Protein AF-A0A820L283-F1 (afdb_monomer)

Radius of gyration: 15.24 Å; Cα contacts (8 Å, |Δi|>4): 46; chains: 1; bounding box: 32×28×45 Å

Organism: NCBI:txid433720

Solvent-accessible surface area (backbone atoms only — not comparable to full-atom values): 4098 Å² total; per-residue (Å²): 128,76,80,70,68,66,63,62,73,70,63,71,69,55,78,92,44,66,42,71,20,84,69,55,73,46,79,39,56,41,84,72,42,50,67,44,52,76,75,30,99,71,61,77,67,67,84,58,84,66,62,27,72,59,56,65,55,64,74,70,74,127

pLDDT: mean 72.22, std 17.58, range [42.38, 90.25]

Nearest PDB structures (foldseek):
  8tzv-assembly1_B  TM=8.949E-01  e=9.362E-04  Homo sapiens
  5vo0-assembly1_D  TM=4.779E-01  e=3.344E+00  Danio rerio

Secondary structure (DSSP, 8-state):
--SSTTHHHHSTTSSS-EEE-TTT--EEEHHHHHHHHHH-SS------SSSSHHHHHHTT--

Structure (mmCIF, N/CA/C/O backbone):
data_AF-A0A820L283-F1
#
_entry.id   AF-A0A820L283-F1
#
loop_
_atom_site.group_PDB
_atom_site.id
_atom_site.type_symbol
_atom_site.label_atom_id
_atom_site.label_alt_id
_atom_site.label_comp_id
_atom_site.label_asym_id
_atom_site.label_entity_id
_atom_site.label_seq_id
_atom_site.pdbx_PDB_ins_code
_atom_site.Cartn_x
_atom_site.Cartn_y
_atom_site.Cartn_z
_atom_site.occupancy
_atom_site.B_iso_or_equiv
_atom_site.auth_seq_id
_atom_site.auth_comp_id
_atom_site.auth_asym_id
_atom_site.auth_atom_id
_atom_site.pdbx_PDB_model_num
ATOM 1 N N . ALA A 1 1 ? -1.183 4.019 26.551 1.00 44.00 1 ALA A N 1
ATOM 2 C CA . ALA A 1 1 ? -2.514 4.324 25.989 1.00 44.00 1 ALA A CA 1
ATOM 3 C C . ALA A 1 1 ? -2.547 5.658 25.235 1.00 44.00 1 ALA A C 1
ATOM 5 O O . ALA A 1 1 ? -3.090 5.662 24.154 1.00 44.00 1 ALA A O 1
ATOM 6 N N . ALA A 1 2 ? -1.910 6.739 25.706 1.00 42.38 2 ALA A N 1
ATOM 7 C CA . ALA A 1 2 ? -2.050 8.066 25.075 1.00 42.38 2 ALA A CA 1
ATOM 8 C C . ALA A 1 2 ? -0.996 8.454 24.004 1.00 42.38 2 ALA A C 1
ATOM 10 O O . ALA A 1 2 ? -1.088 9.526 23.416 1.00 42.38 2 ALA A O 1
ATOM 11 N N . LEU A 1 3 ? 0.028 7.627 23.744 1.00 46.38 3 LEU A N 1
ATOM 12 C CA . LEU A 1 3 ? 1.126 7.992 22.825 1.00 46.38 3 LEU A CA 1
ATOM 13 C C . LEU A 1 3 ? 0.867 7.629 21.352 1.00 46.38 3 LEU A C 1
ATOM 15 O O . LEU A 1 3 ? 1.482 8.229 20.478 1.00 46.38 3 LEU A O 1
ATOM 19 N N . TYR A 1 4 ? -0.048 6.696 21.063 1.00 50.28 4 TYR A N 1
ATOM 20 C CA . TYR A 1 4 ? -0.412 6.349 19.681 1.00 50.28 4 TYR A CA 1
ATOM 21 C C . TYR A 1 4 ? -1.592 7.181 19.150 1.00 50.28 4 TYR A C 1
ATOM 23 O O . TYR A 1 4 ? -1.685 7.399 17.950 1.00 50.28 4 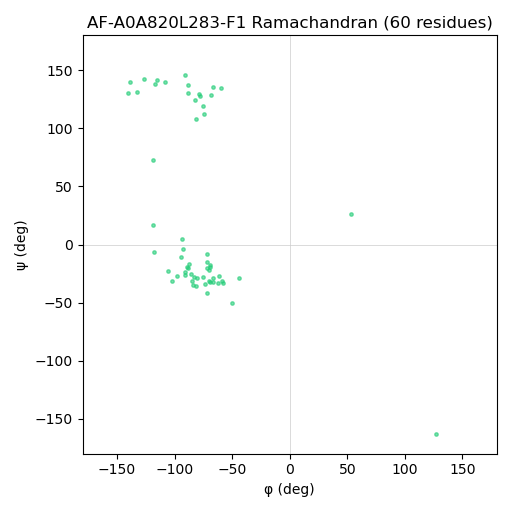TYR A O 1
ATOM 31 N N . GLU A 1 5 ? -2.445 7.721 20.028 1.00 44.94 5 GLU A N 1
ATOM 32 C CA . GLU A 1 5 ? -3.625 8.515 19.640 1.00 44.94 5 GLU A CA 1
ATOM 33 C C . GLU A 1 5 ? -3.295 9.909 19.084 1.00 44.94 5 GLU A C 1
ATOM 35 O O . GLU A 1 5 ? -4.146 10.552 18.475 1.00 44.94 5 GLU A O 1
ATOM 40 N N . THR A 1 6 ? -2.067 10.412 19.263 1.00 46.84 6 THR A N 1
ATOM 41 C CA . THR A 1 6 ? -1.720 11.782 18.823 1.00 46.84 6 THR A CA 1
ATOM 42 C C . THR A 1 6 ? -1.252 11.845 17.364 1.00 46.84 6 THR A C 1
ATOM 44 O O . THR A 1 6 ? -1.249 12.920 16.763 1.00 46.84 6 THR A O 1
ATOM 47 N N . ILE A 1 7 ? -0.888 10.705 16.770 1.00 55.38 7 ILE A N 1
ATOM 48 C CA . ILE A 1 7 ? -0.351 10.640 15.403 1.00 55.38 7 ILE A CA 1
ATOM 49 C C . ILE A 1 7 ? -1.452 10.911 14.353 1.00 55.38 7 ILE A C 1
ATOM 51 O O . ILE A 1 7 ? -1.151 11.381 13.257 1.00 55.38 7 ILE A O 1
ATOM 55 N N . ASP A 1 8 ? -2.733 10.750 14.706 1.00 55.50 8 ASP A N 1
ATOM 56 C CA . ASP A 1 8 ? -3.821 10.697 13.721 1.00 55.50 8 ASP A CA 1
ATOM 57 C C . ASP A 1 8 ? -4.474 12.031 13.326 1.00 55.50 8 ASP A C 1
ATOM 59 O O . ASP A 1 8 ? -5.084 12.119 12.264 1.00 55.50 8 ASP A O 1
ATOM 63 N N . LYS A 1 9 ? -4.352 13.116 14.104 1.00 53.09 9 LYS A N 1
ATOM 64 C CA . LYS A 1 9 ? -5.158 14.324 13.803 1.00 53.09 9 LYS A CA 1
ATOM 65 C C . LYS A 1 9 ? -4.450 15.427 13.020 1.00 53.09 9 LYS A C 1
ATOM 67 O O . LYS A 1 9 ? -5.118 16.189 12.329 1.00 53.09 9 LY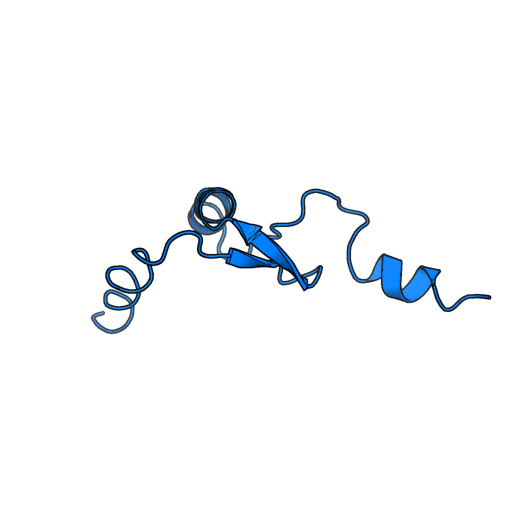S A O 1
ATOM 72 N N . HIS A 1 10 ? -3.126 15.547 13.120 1.00 50.62 10 HIS A N 1
ATOM 73 C CA . HIS A 1 10 ? -2.378 16.634 12.463 1.00 50.62 10 HIS A CA 1
ATOM 74 C C . HIS A 1 10 ? -1.593 16.179 11.232 1.00 50.62 10 HIS A C 1
ATOM 76 O O . HIS A 1 10 ? -1.331 16.993 10.354 1.00 50.62 10 HIS A O 1
ATOM 82 N N . MET A 1 11 ? -1.268 14.888 11.126 1.00 54.97 11 MET A N 1
ATOM 83 C CA . MET A 1 11 ? -0.619 14.351 9.926 1.00 54.97 11 MET A CA 1
ATOM 84 C C . MET A 1 11 ? -1.630 13.966 8.835 1.00 54.97 11 MET A C 1
ATOM 86 O O . MET A 1 11 ? -1.305 14.047 7.657 1.00 54.97 11 MET A O 1
ATOM 90 N N . GLY A 1 12 ? -2.881 13.649 9.194 1.00 53.25 12 GLY A N 1
ATOM 91 C CA . GLY A 1 12 ? -3.946 13.326 8.233 1.00 53.25 12 GLY A CA 1
ATOM 92 C C . GLY A 1 12 ? -4.496 14.515 7.426 1.00 53.25 12 GLY A C 1
ATOM 93 O O . GLY A 1 12 ? -5.275 14.311 6.497 1.00 53.25 12 GLY A O 1
ATOM 94 N N . GLN A 1 13 ? -4.112 15.754 7.760 1.00 57.53 13 GLN A N 1
ATOM 95 C CA . GLN A 1 13 ? -4.635 16.975 7.124 1.00 57.53 13 GLN A CA 1
ATOM 96 C C . GLN A 1 13 ? -3.769 17.504 5.968 1.00 57.53 13 GLN A C 1
ATOM 98 O O . GLN A 1 13 ? -4.220 18.369 5.219 1.00 57.53 13 GLN A O 1
ATOM 103 N N . TYR A 1 14 ? -2.553 16.984 5.770 1.00 56.12 14 TYR A N 1
ATOM 104 C CA . TYR A 1 14 ? -1.736 17.337 4.609 1.00 56.12 14 TYR A CA 1
ATOM 105 C C . TYR A 1 14 ? -2.194 16.520 3.398 1.00 56.12 14 TYR A C 1
ATOM 107 O O . TYR A 1 14 ? -1.977 15.311 3.336 1.00 56.12 14 TYR A O 1
ATOM 115 N N . LYS A 1 15 ? -2.850 17.164 2.428 1.00 64.00 15 LYS A N 1
ATOM 116 C CA . LYS A 1 15 ? -3.250 16.529 1.168 1.00 64.00 15 LYS A CA 1
ATOM 117 C C . LYS A 1 15 ? -2.564 17.182 -0.032 1.00 64.00 15 LYS A C 1
ATOM 119 O O . LYS A 1 15 ? -2.530 18.410 -0.092 1.00 64.00 15 LYS A O 1
ATOM 124 N N . PRO A 1 16 ? -2.090 16.384 -1.006 1.00 67.06 16 PRO A N 1
ATOM 125 C CA . PRO A 1 16 ? -2.082 14.913 -1.028 1.00 67.06 16 PRO A CA 1
ATOM 126 C C . PRO A 1 16 ? -0.887 14.323 -0.249 1.00 67.06 16 PRO A C 1
ATOM 128 O O . PRO A 1 16 ? 0.262 14.633 -0.550 1.00 67.06 16 PRO A O 1
ATOM 131 N N . SER A 1 17 ? -1.150 13.452 0.733 1.00 74.31 17 SER A N 1
ATOM 132 C CA . SER A 1 17 ? -0.102 12.653 1.389 1.00 74.31 17 SER A CA 1
ATOM 133 C C . SER A 1 17 ? 0.117 11.349 0.626 1.00 74.31 17 SER A C 1
ATOM 135 O O . SER A 1 17 ? -0.843 10.683 0.234 1.00 74.31 17 SER A O 1
ATOM 137 N N . PHE A 1 18 ? 1.380 10.969 0.441 1.00 87.31 18 PHE A N 1
ATOM 138 C CA . PHE A 1 18 ? 1.773 9.718 -0.203 1.00 87.31 18 PHE A CA 1
ATOM 139 C C . PHE A 1 18 ? 2.494 8.814 0.797 1.00 87.31 18 PHE A C 1
ATOM 141 O O . PHE A 1 18 ? 3.291 9.286 1.606 1.00 87.31 18 PHE A O 1
ATOM 148 N N . LEU A 1 19 ? 2.232 7.512 0.722 1.00 88.38 19 LEU A N 1
ATOM 149 C CA . LEU A 1 19 ? 2.921 6.485 1.493 1.00 88.38 19 LEU A CA 1
ATOM 150 C C . LEU A 1 19 ? 3.834 5.665 0.585 1.00 88.38 19 LEU A C 1
ATOM 152 O O . LEU A 1 19 ? 3.476 5.320 -0.542 1.00 88.38 19 LEU A O 1
ATOM 156 N N . LEU A 1 20 ? 5.018 5.346 1.098 1.00 88.56 20 LEU A N 1
ATOM 157 C CA . LEU A 1 20 ? 5.985 4.492 0.425 1.00 88.56 20 LEU A CA 1
ATOM 158 C C . LEU A 1 20 ? 5.581 3.024 0.591 1.00 88.56 20 LEU A C 1
ATOM 160 O O . LEU A 1 20 ? 5.327 2.568 1.706 1.00 88.56 20 LEU A O 1
ATOM 164 N N . CYS A 1 21 ? 5.536 2.276 -0.508 1.00 89.06 21 CYS A N 1
ATOM 165 C CA . CYS A 1 21 ? 5.328 0.834 -0.461 1.00 89.06 21 CYS A CA 1
ATOM 166 C C . CYS A 1 21 ? 6.560 0.147 0.159 1.00 89.06 21 CYS A C 1
ATOM 168 O O . CYS A 1 21 ? 7.673 0.382 -0.320 1.00 89.06 21 CYS A O 1
ATOM 170 N N . PRO A 1 22 ? 6.390 -0.724 1.169 1.00 86.44 22 PRO A N 1
ATOM 171 C CA . PRO A 1 22 ? 7.512 -1.357 1.864 1.00 86.44 22 PRO A CA 1
ATO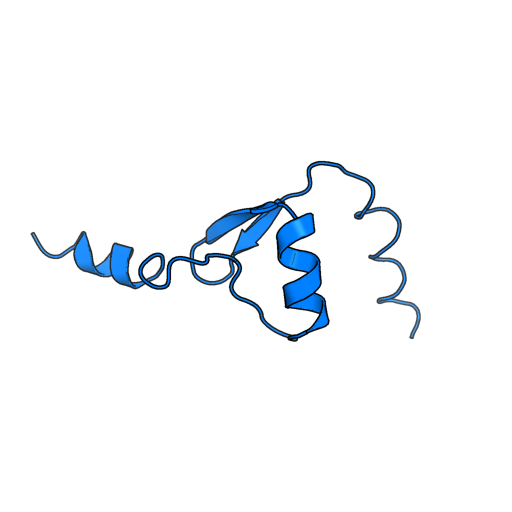M 172 C C . PRO A 1 22 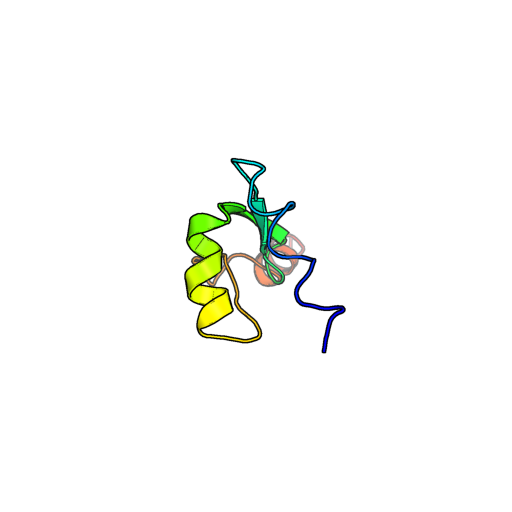? 8.287 -2.375 1.012 1.00 86.44 22 PRO A C 1
ATOM 174 O O . PRO A 1 22 ? 9.421 -2.693 1.351 1.00 86.44 22 PRO A O 1
ATOM 177 N N . GLU A 1 23 ? 7.695 -2.891 -0.071 1.00 87.62 23 GLU A N 1
ATOM 178 C CA . GLU A 1 23 ? 8.308 -3.933 -0.916 1.00 87.62 23 GLU A CA 1
ATOM 179 C C . GLU A 1 23 ? 8.896 -3.397 -2.224 1.00 87.62 23 GLU A C 1
ATOM 181 O O . GLU A 1 23 ? 9.854 -3.952 -2.757 1.00 87.62 23 GLU A O 1
ATOM 186 N N . THR A 1 24 ? 8.293 -2.340 -2.768 1.00 88.31 24 THR A N 1
ATOM 187 C CA . THR A 1 24 ? 8.594 -1.840 -4.119 1.00 88.31 24 THR A CA 1
ATOM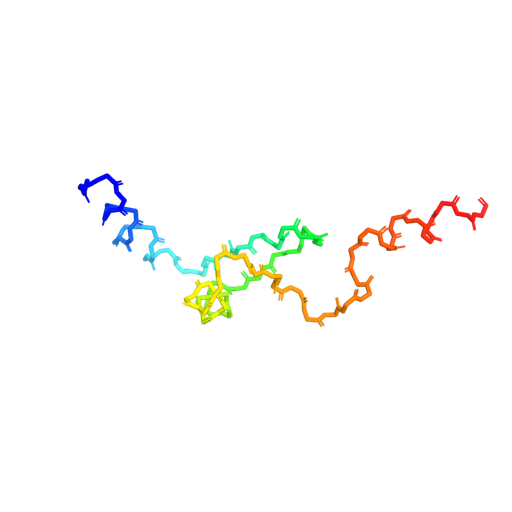 188 C C . THR A 1 24 ? 9.145 -0.422 -4.116 1.00 88.31 24 THR A C 1
ATOM 190 O O . THR A 1 24 ? 9.526 0.079 -5.167 1.00 88.31 24 THR A O 1
ATOM 193 N N . TYR A 1 25 ? 9.167 0.244 -2.956 1.00 86.88 25 TYR A N 1
ATOM 194 C CA . TYR A 1 25 ? 9.625 1.628 -2.796 1.00 86.88 25 TYR A CA 1
ATOM 195 C C . TYR A 1 25 ? 8.938 2.633 -3.744 1.00 86.88 25 TYR A C 1
ATOM 197 O O . TYR A 1 25 ? 9.472 3.694 -4.055 1.00 86.88 25 TYR A O 1
ATOM 205 N N . THR A 1 26 ? 7.719 2.320 -4.184 1.00 87.88 26 THR A N 1
ATOM 206 C CA . THR A 1 26 ? 6.860 3.205 -4.982 1.00 87.88 26 THR A CA 1
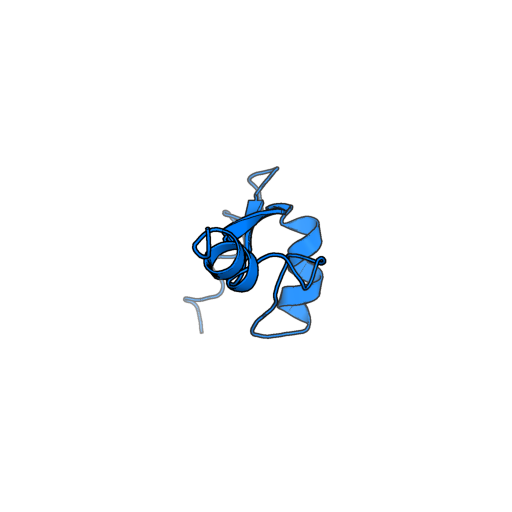ATOM 207 C C . THR A 1 26 ? 5.964 4.050 -4.078 1.00 87.88 26 THR A C 1
ATOM 209 O O . THR A 1 26 ? 5.487 3.552 -3.056 1.00 87.88 26 THR A O 1
ATOM 212 N N . TRP A 1 27 ? 5.673 5.289 -4.471 1.00 89.06 27 TRP A N 1
ATOM 213 C CA . TRP A 1 27 ? 4.787 6.194 -3.731 1.00 89.06 27 TRP A CA 1
ATOM 214 C C . TRP A 1 27 ? 3.319 6.023 -4.134 1.00 89.06 27 TRP A C 1
ATOM 216 O O . TRP A 1 27 ? 2.989 6.080 -5.317 1.00 89.06 27 TRP A O 1
ATOM 226 N N . HIS A 1 28 ? 2.433 5.870 -3.149 1.00 89.62 28 HIS A N 1
ATOM 227 C CA . HIS A 1 28 ? 0.995 5.653 -3.345 1.00 89.62 28 HIS A CA 1
ATOM 228 C C . HIS A 1 28 ? 0.154 6.670 -2.562 1.00 89.62 28 HIS A C 1
ATOM 230 O O . HIS A 1 28 ? 0.525 7.006 -1.439 1.00 89.62 28 HIS A O 1
ATOM 236 N N . PRO A 1 29 ? -0.979 7.161 -3.101 1.00 89.62 29 PRO A N 1
ATOM 237 C CA . PRO A 1 29 ? -1.874 8.060 -2.372 1.00 89.62 29 PRO A CA 1
ATOM 238 C C . PRO A 1 29 ? -2.414 7.418 -1.093 1.00 89.62 29 PRO A C 1
ATOM 240 O O . PRO A 1 29 ? -2.892 6.280 -1.123 1.00 89.62 29 PRO A O 1
ATOM 243 N N . ILE A 1 30 ? -2.401 8.163 0.014 1.00 86.50 30 ILE A N 1
ATOM 244 C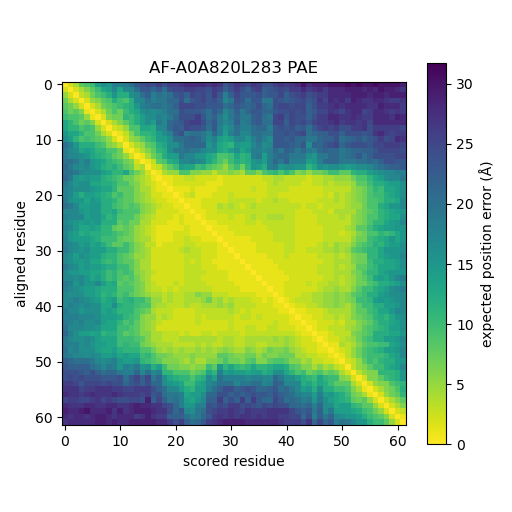 CA . ILE A 1 30 ? -2.829 7.659 1.324 1.00 86.50 30 ILE A CA 1
ATOM 245 C C . ILE A 1 30 ? -4.272 7.137 1.315 1.00 86.50 30 ILE A C 1
ATOM 247 O O . ILE A 1 30 ? -4.560 6.138 1.972 1.00 86.50 30 ILE A O 1
ATOM 251 N N . GLU A 1 31 ? -5.166 7.732 0.515 1.00 87.12 31 GLU A N 1
ATOM 252 C CA . GLU A 1 31 ? -6.558 7.289 0.379 1.00 87.12 31 GLU A CA 1
ATOM 253 C C . GLU A 1 31 ? -6.674 5.835 -0.099 1.00 87.12 31 GLU A C 1
ATOM 255 O O . GLU A 1 31 ? -7.607 5.135 0.290 1.00 87.12 31 GLU A O 1
ATOM 260 N N . LYS A 1 32 ? -5.718 5.362 -0.912 1.00 86.75 32 LYS A N 1
ATOM 261 C CA . LYS A 1 32 ? -5.663 3.966 -1.370 1.00 86.75 32 LYS A CA 1
ATOM 262 C C . LYS A 1 32 ? -5.063 3.030 -0.320 1.00 86.75 32 LYS A C 1
ATOM 264 O O . LYS A 1 32 ? -5.419 1.857 -0.275 1.00 86.75 32 LYS A O 1
ATOM 269 N N . CYS A 1 33 ? -4.174 3.538 0.529 1.00 87.81 33 CYS A N 1
ATOM 270 C CA . CYS A 1 33 ? -3.455 2.742 1.521 1.00 87.81 33 CYS A CA 1
ATOM 271 C C . CYS A 1 33 ? -4.255 2.519 2.814 1.00 87.81 33 CYS A C 1
ATOM 273 O O . CYS A 1 33 ? -4.171 1.443 3.400 1.00 87.81 33 CYS A O 1
ATOM 275 N N . ILE A 1 34 ? -5.056 3.501 3.249 1.00 88.62 34 ILE A N 1
ATOM 276 C CA . ILE A 1 34 ? -5.880 3.427 4.472 1.00 88.62 34 ILE A CA 1
ATOM 277 C C . ILE A 1 34 ? -6.735 2.148 4.562 1.00 88.62 34 ILE A C 1
ATOM 279 O O . ILE A 1 34 ? -6.660 1.480 5.595 1.00 88.62 34 ILE A O 1
ATOM 283 N N . PRO A 1 35 ? -7.523 1.742 3.541 1.00 90.25 35 PRO A N 1
ATOM 284 C CA . PRO A 1 35 ? -8.327 0.523 3.651 1.00 90.25 35 PRO A CA 1
ATOM 285 C C . PRO A 1 35 ? -7.470 -0.737 3.842 1.00 90.25 35 PRO A C 1
ATOM 287 O O . PRO A 1 35 ? -7.877 -1.650 4.556 1.00 90.25 35 PRO A O 1
ATOM 290 N N . LEU A 1 36 ? -6.268 -0.774 3.256 1.00 89.19 36 LEU A N 1
ATOM 291 C CA . LEU A 1 36 ? -5.345 -1.903 3.386 1.00 89.19 36 LEU A CA 1
ATOM 292 C C . LEU A 1 36 ? -4.736 -1.975 4.791 1.00 89.19 36 LEU A C 1
ATOM 294 O O . LEU A 1 36 ? -4.664 -3.060 5.367 1.00 89.19 36 LEU A O 1
ATOM 298 N N . LEU A 1 37 ? -4.355 -0.822 5.349 1.00 89.44 37 LEU A N 1
ATOM 299 C CA . LEU A 1 37 ? -3.787 -0.693 6.696 1.00 89.44 37 LEU A CA 1
ATOM 300 C C . LEU A 1 37 ? -4.813 -0.968 7.803 1.00 89.44 37 LEU A C 1
ATOM 302 O O . LEU A 1 37 ? -4.463 -1.509 8.847 1.00 89.44 37 LEU A O 1
ATOM 306 N N . ASN A 1 38 ? -6.085 -0.644 7.565 1.00 89.25 38 ASN A N 1
ATOM 307 C CA . ASN A 1 38 ? -7.165 -0.980 8.495 1.00 89.25 38 ASN A CA 1
ATOM 308 C C . ASN A 1 38 ? -7.453 -2.487 8.530 1.00 89.25 38 ASN A C 1
ATOM 310 O O . ASN A 1 38 ? -7.855 -3.010 9.566 1.00 89.25 38 ASN A O 1
ATOM 314 N N . ALA A 1 39 ? -7.258 -3.185 7.407 1.00 90.06 39 ALA A N 1
ATOM 315 C CA . ALA A 1 39 ? -7.496 -4.622 7.308 1.00 90.06 39 ALA A CA 1
ATOM 316 C C . ALA A 1 39 ? -6.295 -5.465 7.772 1.00 90.06 39 ALA A C 1
ATOM 318 O O . ALA A 1 39 ? -6.483 -6.560 8.301 1.00 90.06 39 ALA A O 1
ATOM 319 N N . HIS A 1 40 ? -5.065 -4.972 7.589 1.00 86.94 40 HIS A N 1
ATOM 320 C CA . HIS A 1 40 ? -3.844 -5.735 7.847 1.00 86.94 40 HIS A CA 1
ATOM 321 C C . HIS A 1 40 ? -2.774 -4.882 8.532 1.00 86.94 40 HIS A C 1
ATOM 323 O O . HIS A 1 40 ? -2.510 -3.750 8.141 1.00 86.94 40 HIS A O 1
ATOM 329 N N . LYS A 1 41 ? -2.058 -5.474 9.498 1.00 84.25 41 LYS A N 1
ATOM 330 C CA . LYS A 1 41 ? -0.900 -4.840 10.160 1.00 84.25 41 LYS A CA 1
ATOM 331 C C . LYS A 1 41 ? 0.247 -4.523 9.187 1.00 84.25 41 LYS A C 1
ATOM 333 O O . LYS A 1 41 ? 1.047 -3.629 9.446 1.00 84.25 41 LYS A O 1
ATOM 338 N N . TYR A 1 42 ? 0.342 -5.280 8.097 1.00 86.12 42 TYR A N 1
ATOM 339 C CA . TYR A 1 42 ? 1.296 -5.085 7.013 1.00 86.12 42 TYR A CA 1
ATOM 340 C C . TYR A 1 42 ? 0.547 -5.166 5.688 1.00 86.12 42 TYR A C 1
ATOM 342 O O . TYR A 1 42 ? -0.220 -6.105 5.478 1.00 86.12 42 TYR A O 1
ATOM 350 N N . ALA A 1 43 ? 0.772 -4.196 4.808 1.00 88.00 43 ALA A N 1
ATOM 351 C CA . ALA A 1 43 ? 0.133 -4.147 3.506 1.00 88.00 43 ALA A CA 1
ATOM 352 C C . ALA A 1 43 ? 1.116 -3.670 2.436 1.00 88.00 43 ALA A C 1
ATOM 354 O O . ALA A 1 43 ? 1.753 -2.624 2.576 1.00 88.00 43 ALA A O 1
ATOM 355 N N . ARG A 1 44 ? 1.184 -4.425 1.340 1.00 89.56 44 ARG A N 1
ATOM 356 C CA . ARG A 1 44 ? 1.803 -3.996 0.090 1.00 89.56 44 ARG A CA 1
ATOM 357 C C . ARG A 1 44 ? 0.839 -3.066 -0.643 1.00 89.56 44 ARG A C 1
ATOM 359 O O . ARG A 1 44 ? -0.319 -3.421 -0.844 1.00 89.56 44 ARG A O 1
ATOM 366 N N . PHE A 1 45 ? 1.309 -1.885 -1.040 1.00 90.12 45 PHE A N 1
ATOM 367 C CA . PHE A 1 45 ? 0.475 -0.904 -1.753 1.00 90.12 45 PHE A CA 1
ATOM 368 C C . PHE A 1 45 ? 0.545 -1.055 -3.275 1.00 90.12 45 PHE A C 1
ATOM 370 O O . PHE A 1 45 ? -0.396 -0.691 -3.973 1.00 90.12 45 PHE A O 1
ATOM 377 N N . GLU A 1 46 ? 1.648 -1.602 -3.788 1.00 89.81 46 GLU A N 1
ATOM 378 C CA . GLU A 1 46 ? 1.811 -1.862 -5.215 1.00 89.81 46 GLU A CA 1
ATOM 379 C C . GLU A 1 46 ? 0.994 -3.086 -5.640 1.00 89.81 46 GLU A C 1
ATOM 381 O O . GLU A 1 46 ? 1.218 -4.194 -5.145 1.00 89.81 46 GLU A O 1
ATOM 386 N N . THR A 1 47 ? 0.058 -2.865 -6.564 1.00 86.50 47 THR A N 1
ATOM 387 C CA . THR A 1 47 ? -0.857 -3.888 -7.086 1.00 86.50 47 THR A CA 1
ATOM 388 C C . THR A 1 47 ? -0.181 -4.833 -8.062 1.00 86.50 47 THR A C 1
ATOM 390 O O . THR A 1 47 ? -0.621 -5.971 -8.195 1.00 86.50 47 THR A O 1
ATOM 393 N N . ASP A 1 48 ? 0.859 -4.368 -8.757 1.00 86.31 48 ASP A N 1
ATOM 394 C CA . ASP A 1 48 ? 1.631 -5.219 -9.651 1.00 86.31 48 ASP A CA 1
ATOM 395 C C . ASP A 1 48 ? 2.533 -6.141 -8.817 1.00 86.31 48 ASP A C 1
ATOM 397 O O . ASP A 1 48 ? 3.456 -5.636 -8.177 1.00 86.31 48 ASP A O 1
ATOM 401 N N . PRO A 1 49 ? 2.308 -7.469 -8.800 1.00 81.31 49 PRO A N 1
ATOM 402 C CA . PRO A 1 49 ? 3.113 -8.399 -8.011 1.00 81.31 49 PRO A CA 1
ATOM 403 C C . PRO A 1 49 ? 4.548 -8.543 -8.540 1.00 81.31 49 PRO A C 1
ATOM 405 O O . PRO A 1 49 ? 5.417 -9.021 -7.811 1.00 81.31 49 PRO A O 1
ATOM 408 N N . THR A 1 50 ? 4.806 -8.140 -9.788 1.00 80.88 50 THR A N 1
ATOM 409 C CA . THR A 1 50 ? 6.115 -8.272 -10.445 1.00 80.88 50 THR A CA 1
ATOM 410 C C . THR A 1 50 ? 7.067 -7.133 -10.093 1.00 80.88 50 THR A C 1
ATOM 412 O O . THR A 1 50 ? 8.277 -7.347 -10.015 1.00 80.88 50 THR A O 1
ATOM 415 N N . LYS A 1 51 ? 6.526 -5.951 -9.778 1.00 75.38 51 LYS A N 1
ATOM 416 C CA . LYS A 1 51 ? 7.303 -4.823 -9.256 1.00 75.38 51 LYS A CA 1
ATOM 417 C C . LYS A 1 51 ? 7.843 -5.156 -7.871 1.00 75.38 51 LYS A C 1
ATOM 419 O O . LYS A 1 51 ? 7.124 -5.689 -7.034 1.00 75.38 51 LYS A O 1
ATOM 424 N N . GLY A 1 52 ? 9.106 -4.860 -7.601 1.00 71.81 52 GLY A N 1
ATOM 425 C CA . GLY A 1 5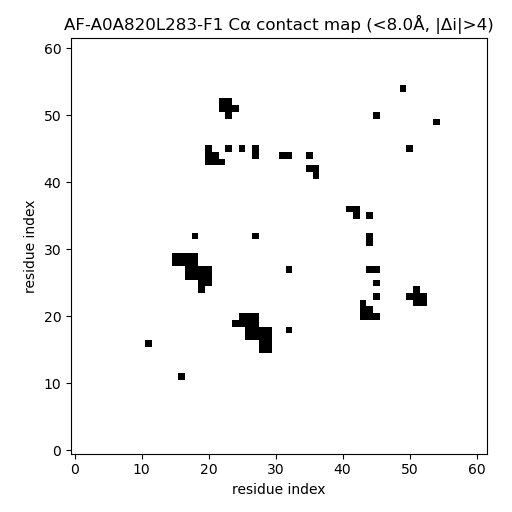2 ? 9.785 -5.247 -6.358 1.00 71.81 52 GLY A CA 1
ATOM 426 C C . GLY A 1 52 ? 11.089 -5.980 -6.638 1.00 71.81 52 GLY A C 1
ATOM 427 O O . GLY A 1 52 ? 11.607 -5.900 -7.745 1.00 71.81 52 GLY A O 1
ATOM 428 N N . TYR A 1 53 ? 11.630 -6.691 -5.644 1.00 59.50 53 TYR A N 1
ATOM 429 C CA . TYR A 1 53 ? 12.957 -7.331 -5.694 1.00 59.50 53 TYR A CA 1
ATOM 430 C C . TYR A 1 53 ? 13.290 -8.073 -7.007 1.00 59.50 53 TYR A C 1
ATOM 432 O O . TYR A 1 53 ? 14.456 -8.114 -7.390 1.00 59.50 53 TYR A O 1
ATOM 440 N N . LEU A 1 54 ? 12.301 -8.608 -7.734 1.00 56.75 54 LEU A N 1
ATOM 441 C CA . LEU A 1 54 ? 12.505 -9.268 -9.029 1.00 5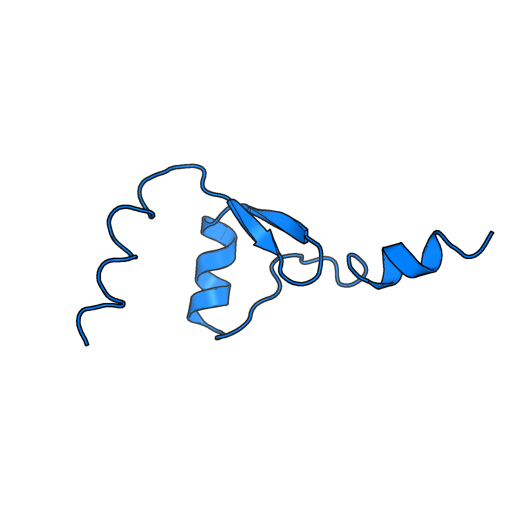6.75 54 LEU A CA 1
ATOM 442 C C . LEU A 1 54 ? 12.977 -8.323 -10.153 1.00 56.75 54 LEU A C 1
ATOM 444 O O . LEU A 1 54 ? 13.784 -8.747 -10.977 1.00 56.75 54 LEU A O 1
ATOM 448 N N . GLU A 1 55 ? 12.585 -7.044 -10.172 1.00 53.75 55 GLU A N 1
ATOM 449 C CA . GLU A 1 55 ? 13.125 -6.070 -11.143 1.00 53.75 55 GLU A CA 1
ATOM 450 C C . GLU A 1 55 ? 14.617 -5.783 -10.905 1.00 53.75 55 GLU A C 1
ATOM 452 O O . GLU A 1 55 ? 15.356 -5.501 -11.849 1.00 53.75 55 GLU A O 1
ATOM 457 N N . ILE A 1 56 ? 15.093 -5.899 -9.660 1.00 53.66 56 ILE A N 1
ATOM 458 C CA . ILE A 1 56 ? 16.508 -5.685 -9.316 1.00 53.66 56 ILE A CA 1
ATOM 459 C C . ILE A 1 56 ? 17.369 -6.865 -9.805 1.00 53.66 56 ILE A C 1
ATOM 461 O O . ILE A 1 56 ? 18.508 -6.665 -10.234 1.00 53.66 56 ILE A O 1
ATOM 465 N N . PHE A 1 57 ? 16.826 -8.089 -9.790 1.00 51.50 57 PHE A N 1
ATOM 466 C CA . PHE A 1 57 ? 17.538 -9.277 -10.273 1.00 51.50 57 PHE A CA 1
ATOM 467 C C . PHE A 1 57 ? 17.489 -9.432 -11.797 1.00 51.50 57 PHE A C 1
ATOM 469 O O . PHE A 1 57 ? 18.491 -9.830 -12.387 1.00 51.50 57 PHE A O 1
ATOM 476 N N . CYS A 1 58 ? 16.385 -9.070 -12.457 1.00 48.75 58 CYS A N 1
ATOM 477 C CA . CYS A 1 58 ? 16.288 -9.186 -13.916 1.00 48.75 58 CYS A CA 1
ATOM 478 C C . CYS A 1 58 ? 17.171 -8.179 -14.675 1.00 48.75 58 CYS A C 1
ATOM 480 O O . CYS A 1 58 ? 17.529 -8.441 -15.817 1.00 48.75 58 CYS A O 1
ATOM 482 N N . ASN A 1 59 ? 17.570 -7.065 -14.050 1.00 51.97 59 ASN A N 1
ATOM 483 C CA . ASN A 1 59 ? 18.428 -6.056 -14.685 1.00 51.97 59 ASN A CA 1
ATOM 484 C C . ASN A 1 59 ? 19.940 -6.244 -14.426 1.00 51.97 59 ASN A C 1
ATOM 486 O O . ASN A 1 59 ? 20.726 -5.402 -14.848 1.00 51.97 59 ASN A O 1
ATOM 490 N N . ASN A 1 60 ? 20.360 -7.327 -13.755 1.00 50.44 60 ASN A N 1
ATOM 491 C CA . ASN A 1 60 ? 21.778 -7.651 -13.508 1.00 50.44 60 ASN A CA 1
ATOM 492 C C . ASN A 1 60 ? 22.228 -8.988 -14.135 1.00 50.44 60 ASN A C 1
ATOM 494 O O . ASN A 1 60 ? 23.268 -9.527 -13.761 1.00 50.44 60 ASN A O 1
ATOM 498 N N . ILE A 1 61 ? 21.463 -9.528 -15.090 1.00 48.69 61 ILE A N 1
ATOM 499 C CA . ILE A 1 61 ? 21.892 -10.646 -15.945 1.00 48.69 61 ILE A CA 1
ATOM 500 C C . ILE A 1 61 ? 21.881 -10.162 -17.401 1.00 48.69 61 ILE A C 1
ATOM 502 O O . ILE A 1 61 ? 20.995 -10.519 -18.173 1.00 48.69 61 ILE A O 1
ATOM 506 N N . ILE A 1 62 ? 22.848 -9.310 -17.754 1.00 45.00 62 ILE A N 1
ATOM 507 C CA . ILE A 1 62 ? 23.397 -9.161 -19.114 1.00 45.00 62 ILE A CA 1
ATOM 508 C C . ILE A 1 62 ? 24.907 -9.002 -18.968 1.00 45.00 62 ILE A C 1
ATOM 510 O O . ILE A 1 62 ? 25.319 -8.163 -18.136 1.00 45.00 62 ILE A O 1
#

Foldseek 3Di:
DPPVVVVPDVVVPDPQDWDQFPFQRDTDGVVQCVVQVVVDVHDGSDPPPCRGPNVVVVVPPD

Sequence (62 aa):
AALYETIDKHMGQYKPSFLLCPETYTWHPIEKCIPLLNAHKYARFETDPTKGYLEIFCNNII

Mean predicted aligned error: 11.68 Å